Protein AF-A0A1R1JTF0-F1 (afdb_monomer_lite)

pLDDT: mean 76.72, std 9.99, range [35.81, 89.06]

Organism: Alcaligenes xylosoxydans xylosoxydans (NCBI:txid85698)

Secondary structure (DSSP, 8-state):
-------GGGT--HHHHHHHHHHHHHHHHHHHHHHTHHHHHHHHHHHHHHHHHHHHTTT-HHHHHHHHHHHHHHH--HHHHSPPP-SS--S--HHHHHHHHHHHHHHHHHHHHHHHHHHHS-HHHHHHHHHHHHHHHHHHHHHSPP----

Radius of gyration: 41.2 Å; chains: 1; bounding box: 64×62×113 Å

Foldseek 3Di:
DDDDDDDVCVPDDPVRVVVVVVVVVVVVVVVVCVVCVVVVVVVVVVVVVVQVVCVVVVNPPPVVVVVVVVVVVVVDDPCNQQPDADPVRPDGHPNVVVVVVVVVVCVVVVVVVVVVVVVVDDPVVVVVVVVVVVVVVVVCVVPVPDDPDD

Sequence (150 aa):
MTDLTINIDDYLGEEEKRQIARDEFRAACAGRSAADFERILSNAAYDLVRKEVDDAFEGDMVATVRANALRVIRELSSFTVFNRPNAWDTESSKGWKYLQEAIEAAKPVMAERVLAIIAEMDGDDLRGRLDGLIGDVIVSKLTAPAGVEA

Structure (mmCIF, N/CA/C/O backbone):
data_AF-A0A1R1JTF0-F1
#
_entry.id   AF-A0A1R1JTF0-F1
#
loop_
_atom_site.group_PDB
_atom_site.id
_atom_site.type_symbol
_atom_site.label_atom_id
_atom_site.label_alt_id
_atom_site.label_comp_id
_atom_site.label_asym_id
_atom_site.label_entity_id
_atom_site.label_seq_id
_atom_site.pdbx_PDB_ins_code
_atom_site.Cartn_x
_atom_site.Cartn_y
_atom_site.Cartn_z
_atom_site.occupancy
_atom_site.B_iso_or_equiv
_atom_site.auth_seq_id
_atom_site.auth_comp_id
_atom_site.auth_asym_id
_atom_site.auth_atom_id
_atom_site.pdbx_PDB_model_num
ATOM 1 N N . MET A 1 1 ? -1.399 -31.670 63.963 1.00 42.88 1 MET A N 1
ATOM 2 C CA . MET A 1 1 ? -1.951 -30.417 63.415 1.00 42.88 1 MET A CA 1
ATOM 3 C C . MET A 1 1 ? -3.450 -30.560 63.481 1.00 42.88 1 MET A C 1
ATOM 5 O O . MET A 1 1 ? -3.965 -31.530 62.945 1.00 42.88 1 MET A O 1
ATOM 9 N N . THR A 1 2 ? -4.107 -29.722 64.270 1.00 55.03 2 THR A N 1
ATOM 10 C CA . THR A 1 2 ? -5.560 -29.767 64.440 1.00 55.03 2 THR A CA 1
ATOM 11 C C . THR A 1 2 ? -6.158 -28.977 63.285 1.00 55.03 2 THR A C 1
ATOM 13 O O . THR A 1 2 ? -5.995 -27.759 63.249 1.00 55.03 2 THR A O 1
ATOM 16 N N . ASP A 1 3 ? -6.770 -29.659 62.319 1.00 56.44 3 ASP A N 1
ATOM 17 C CA . ASP A 1 3 ? -7.477 -28.991 61.226 1.00 56.44 3 ASP A CA 1
ATOM 18 C C . ASP A 1 3 ? -8.722 -28.303 61.789 1.00 56.44 3 ASP A C 1
ATOM 20 O O . ASP A 1 3 ? -9.646 -28.945 62.295 1.00 56.44 3 ASP A O 1
ATOM 24 N N . LEU A 1 4 ? -8.723 -26.972 61.739 1.00 72.50 4 LEU A N 1
ATOM 25 C CA . LEU A 1 4 ? -9.855 -26.149 62.136 1.00 72.50 4 LEU A CA 1
ATOM 26 C C . LEU A 1 4 ? -10.779 -26.007 60.922 1.00 72.50 4 LEU A C 1
ATOM 28 O O . LEU A 1 4 ? -10.505 -25.235 60.006 1.00 72.50 4 LEU A O 1
ATOM 32 N N . THR A 1 5 ? -11.861 -26.783 60.901 1.00 65.56 5 THR A N 1
ATOM 33 C CA . THR A 1 5 ? -12.867 -26.710 59.833 1.00 65.56 5 THR A CA 1
ATOM 34 C C . THR A 1 5 ? -13.931 -25.698 60.245 1.00 65.56 5 THR A C 1
ATOM 36 O O . THR A 1 5 ? -14.723 -25.970 61.143 1.00 65.56 5 THR A O 1
ATOM 39 N N . ILE A 1 6 ? -13.916 -24.514 59.633 1.00 76.06 6 ILE A N 1
ATOM 40 C CA . ILE A 1 6 ? -14.912 -23.461 59.871 1.00 76.06 6 ILE A CA 1
ATOM 41 C C . ILE A 1 6 ? -16.000 -23.589 58.806 1.00 76.06 6 ILE A C 1
ATOM 43 O O . ILE A 1 6 ? -15.702 -23.518 57.613 1.00 76.06 6 ILE A O 1
ATOM 47 N N . ASN A 1 7 ? -17.252 -23.761 59.230 1.00 78.56 7 ASN A N 1
ATOM 48 C CA . ASN A 1 7 ? -18.392 -23.696 58.327 1.00 78.56 7 ASN A CA 1
ATOM 49 C C . ASN A 1 7 ? -18.821 -22.235 58.142 1.00 78.56 7 ASN A C 1
ATOM 51 O O . ASN A 1 7 ? -19.187 -21.557 59.097 1.00 78.56 7 ASN A O 1
ATOM 55 N N . ILE A 1 8 ? -18.759 -21.742 56.908 1.00 74.75 8 ILE A N 1
ATOM 56 C CA . ILE A 1 8 ? -19.033 -20.338 56.566 1.00 74.75 8 ILE A CA 1
ATOM 57 C C . ILE A 1 8 ? -20.525 -20.003 56.733 1.00 74.75 8 ILE A C 1
ATOM 59 O O . ILE A 1 8 ? -20.876 -18.855 57.009 1.00 74.75 8 ILE A O 1
ATOM 63 N N . ASP A 1 9 ? -21.396 -21.007 56.627 1.00 79.62 9 ASP A N 1
ATOM 64 C CA . ASP A 1 9 ? -22.847 -20.852 56.764 1.00 79.62 9 ASP A CA 1
ATOM 65 C C . ASP A 1 9 ? -23.275 -20.455 58.186 1.00 79.62 9 ASP A C 1
ATOM 67 O O . ASP A 1 9 ? -24.349 -19.883 58.360 1.00 79.62 9 ASP A O 1
ATOM 71 N N . ASP A 1 10 ? -22.418 -20.691 59.184 1.00 80.06 10 ASP A N 1
ATOM 72 C CA . ASP A 1 10 ? -22.671 -20.322 60.581 1.00 80.06 10 ASP A CA 1
ATOM 73 C C . ASP A 1 10 ? -22.432 -18.824 60.849 1.00 80.06 10 ASP A C 1
ATOM 75 O O . ASP A 1 10 ? -22.827 -18.304 61.893 1.00 80.06 10 ASP A O 1
ATOM 79 N N . TYR A 1 11 ? -21.785 -18.122 59.912 1.00 75.44 11 TYR A N 1
ATOM 80 C CA . TYR A 1 11 ? -21.343 -16.733 60.081 1.00 75.44 11 TYR A CA 1
ATOM 81 C C . TYR A 1 11 ? -21.910 -15.772 59.040 1.00 75.44 11 TYR A C 1
ATOM 83 O O . TYR A 1 11 ? -21.900 -14.568 59.280 1.00 75.44 11 TYR A O 1
ATOM 91 N N . LEU A 1 12 ? -22.374 -16.278 57.895 1.00 79.75 12 LEU A N 1
ATOM 92 C CA . LEU A 1 12 ? -22.892 -15.454 56.808 1.00 79.75 12 LEU A CA 1
ATOM 93 C C . LEU A 1 12 ? -24.250 -15.958 56.337 1.00 79.75 12 LEU A C 1
ATOM 95 O O . LEU A 1 12 ? -24.404 -17.112 55.927 1.00 79.75 12 LEU A O 1
ATOM 99 N N . GLY A 1 13 ? -25.221 -15.049 56.310 1.00 86.94 13 GLY A N 1
ATOM 100 C CA . GLY A 1 13 ? -26.499 -15.297 55.654 1.00 86.94 13 GLY A CA 1
ATOM 101 C C . GLY A 1 13 ? -26.359 -15.346 54.128 1.00 86.94 13 GLY A C 1
ATOM 102 O O . GLY A 1 13 ? -25.420 -14.803 53.545 1.00 86.94 13 GLY A O 1
ATOM 103 N N . GLU A 1 14 ? -27.334 -15.949 53.445 1.00 83.56 14 GLU A N 1
ATOM 104 C CA . GLU A 1 14 ? -27.351 -16.027 51.972 1.00 83.56 14 GLU A CA 1
ATOM 105 C C . GLU A 1 14 ? -27.292 -14.654 51.286 1.00 83.56 14 GLU A C 1
ATOM 107 O O . GLU A 1 14 ? -26.693 -14.507 50.219 1.00 83.56 14 GLU A O 1
ATOM 112 N N . GLU A 1 15 ? -27.881 -13.628 51.902 1.00 84.81 15 GLU A N 1
ATOM 113 C CA . GLU A 1 15 ? -27.840 -12.267 51.364 1.00 84.81 15 GLU A CA 1
ATOM 114 C C . GLU A 1 15 ? -26.439 -11.651 51.472 1.00 84.81 15 GLU A C 1
ATOM 116 O O . GLU A 1 15 ? -25.969 -11.022 50.526 1.00 84.81 15 GLU A O 1
ATOM 121 N N . GLU A 1 16 ? -25.732 -11.891 52.578 1.00 83.88 16 GLU A N 1
ATOM 122 C CA . GLU A 1 16 ? -24.368 -11.394 52.782 1.00 83.88 16 GLU A CA 1
ATOM 123 C C . GLU A 1 16 ? -23.385 -12.094 51.844 1.00 83.88 16 GLU A C 1
ATOM 125 O O . GLU A 1 16 ? -22.563 -11.432 51.214 1.00 83.88 16 GLU A O 1
ATOM 130 N N . LYS A 1 17 ? -23.526 -13.411 51.644 1.00 84.44 17 LYS A N 1
ATOM 131 C CA . LYS A 1 17 ? -22.743 -14.149 50.638 1.00 84.44 17 LYS A CA 1
ATOM 132 C C . LYS A 1 17 ? -22.967 -13.596 49.234 1.00 84.44 17 LYS A C 1
ATOM 134 O O . LYS A 1 17 ? -22.017 -13.408 48.475 1.00 84.44 17 LYS A O 1
ATOM 139 N N . ARG A 1 18 ? -24.224 -13.305 48.881 1.00 84.94 18 ARG A N 1
ATOM 140 C CA . ARG A 1 18 ? -24.576 -12.730 47.577 1.00 84.94 18 ARG A CA 1
ATOM 141 C C . ARG A 1 18 ? -24.009 -11.323 47.409 1.00 84.94 18 ARG A C 1
ATOM 143 O O . ARG A 1 18 ? -23.566 -10.979 46.313 1.00 84.94 18 ARG A O 1
ATOM 150 N N . GLN A 1 19 ? -24.012 -10.529 48.473 1.00 87.62 19 GLN A N 1
ATOM 151 C CA . GLN A 1 19 ? -23.441 -9.189 48.474 1.00 87.62 19 GLN A CA 1
ATOM 152 C C . GLN A 1 19 ? -21.918 -9.236 48.298 1.00 87.62 19 GLN A C 1
ATOM 154 O O . GLN A 1 19 ? -21.404 -8.595 47.385 1.00 87.62 19 GLN A O 1
ATOM 159 N N . ILE A 1 20 ? -21.219 -10.082 49.060 1.00 87.31 20 ILE A N 1
ATOM 160 C CA . ILE A 1 20 ? -19.768 -10.297 48.935 1.00 87.31 20 ILE A CA 1
ATOM 161 C C . ILE A 1 20 ? -19.407 -10.744 47.513 1.00 87.31 20 ILE A C 1
ATOM 163 O O . ILE A 1 20 ? -18.502 -10.185 46.898 1.00 87.31 20 ILE A O 1
ATOM 167 N N . ALA A 1 21 ? -20.158 -11.692 46.943 1.00 83.12 21 ALA A N 1
ATOM 168 C CA . ALA A 1 21 ? -19.929 -12.153 45.575 1.00 83.12 21 ALA A CA 1
ATOM 169 C C . ALA A 1 21 ? -20.117 -11.035 44.532 1.00 83.12 21 ALA A C 1
ATOM 171 O O . ALA A 1 21 ? -19.358 -10.952 43.565 1.00 83.12 21 ALA A O 1
ATOM 172 N N . ARG A 1 22 ? -21.113 -10.156 44.712 1.00 84.75 22 ARG A N 1
ATOM 173 C CA . ARG A 1 22 ? -21.326 -8.994 43.830 1.00 84.75 22 ARG A CA 1
ATOM 174 C C . ARG A 1 22 ? -20.211 -7.966 43.949 1.00 84.75 22 ARG A C 1
ATOM 176 O O . ARG A 1 22 ? -19.802 -7.411 42.928 1.00 84.75 22 ARG A O 1
ATOM 183 N N . ASP A 1 23 ? -19.758 -7.696 45.163 1.00 89.06 23 ASP A N 1
ATOM 184 C CA . ASP A 1 23 ? -18.740 -6.682 45.419 1.00 89.06 23 ASP A CA 1
ATOM 185 C C . ASP A 1 23 ? -17.372 -7.136 44.902 1.00 89.06 23 ASP A C 1
ATOM 187 O O . ASP A 1 23 ? -16.707 -6.367 44.207 1.00 89.06 23 ASP A O 1
ATOM 191 N N . GLU A 1 24 ? -17.017 -8.409 45.089 1.00 84.56 24 GLU A N 1
ATOM 192 C CA . GLU A 1 24 ? -15.816 -8.995 44.481 1.00 84.56 24 GLU A CA 1
ATOM 193 C C . GLU A 1 24 ? -15.887 -9.017 42.954 1.00 84.56 24 GLU A C 1
ATOM 195 O O . GLU A 1 24 ? -14.931 -8.657 42.265 1.00 84.56 24 GLU A O 1
ATOM 200 N N . PHE A 1 25 ? -17.048 -9.355 42.385 1.00 80.81 25 PHE A N 1
ATOM 201 C CA . PHE A 1 25 ? -17.224 -9.304 40.936 1.00 80.81 25 PHE A CA 1
ATOM 202 C C . PHE A 1 25 ? -17.058 -7.879 40.389 1.00 80.81 25 PHE A C 1
ATOM 204 O O . PHE A 1 25 ? -16.376 -7.675 39.382 1.00 80.81 25 PHE A O 1
ATOM 211 N N . ARG A 1 26 ? -17.622 -6.868 41.064 1.00 85.69 26 ARG A N 1
ATOM 212 C CA . ARG A 1 26 ? -17.405 -5.458 40.703 1.00 85.69 26 ARG A CA 1
ATOM 213 C C . ARG A 1 26 ? -15.943 -5.059 40.819 1.00 85.69 26 ARG A C 1
ATOM 215 O O . ARG A 1 26 ? -15.455 -4.390 39.913 1.00 85.69 26 ARG A O 1
ATOM 222 N N . ALA A 1 27 ? -15.254 -5.456 41.885 1.00 84.38 27 ALA A N 1
ATOM 223 C CA . ALA A 1 27 ? -13.841 -5.153 42.081 1.00 84.38 27 ALA A CA 1
ATOM 224 C C . ALA A 1 27 ? -12.979 -5.774 40.971 1.00 84.38 27 ALA A C 1
ATOM 226 O O . ALA A 1 27 ? -12.148 -5.087 40.373 1.00 84.38 27 ALA A O 1
ATOM 227 N N . ALA A 1 28 ? -13.244 -7.031 40.608 1.00 76.88 28 ALA A N 1
ATOM 228 C CA . ALA A 1 28 ? -12.570 -7.715 39.509 1.00 76.88 28 ALA A CA 1
ATOM 229 C C . ALA A 1 28 ? -12.832 -7.038 38.152 1.00 76.88 28 ALA A C 1
ATOM 231 O O . ALA A 1 28 ? -11.901 -6.806 37.376 1.00 76.88 28 ALA A O 1
ATOM 232 N N . CYS A 1 29 ? -14.086 -6.670 37.864 1.00 75.25 29 CYS A N 1
ATOM 233 C CA . CYS A 1 29 ? -14.441 -5.927 36.655 1.00 75.25 29 CYS A CA 1
ATOM 234 C C . CYS A 1 29 ? -13.798 -4.536 36.618 1.00 75.25 29 CYS A C 1
ATOM 236 O O . CYS A 1 29 ? -13.310 -4.133 35.566 1.00 75.25 29 CYS A O 1
ATOM 238 N N . ALA A 1 30 ? -13.757 -3.818 37.742 1.00 76.88 30 ALA A N 1
ATOM 239 C CA . ALA A 1 30 ? -13.124 -2.507 37.845 1.00 76.88 30 ALA A CA 1
ATOM 240 C C . ALA A 1 30 ? -11.607 -2.597 37.629 1.00 76.88 30 ALA A C 1
ATOM 242 O O . ALA A 1 30 ? -11.060 -1.823 36.848 1.00 76.88 30 ALA A O 1
ATOM 243 N N . GLY A 1 31 ? -10.939 -3.583 38.235 1.00 76.38 31 GLY A N 1
ATOM 244 C CA . GLY A 1 31 ? -9.509 -3.823 38.029 1.00 76.38 31 GLY A CA 1
ATOM 245 C C . GLY A 1 31 ? -9.177 -4.143 36.570 1.00 76.38 31 GLY A C 1
ATOM 246 O O . GLY A 1 31 ? -8.229 -3.597 36.008 1.00 76.38 31 GLY A O 1
ATOM 247 N N . ARG A 1 32 ? -10.005 -4.966 35.915 1.00 73.31 32 ARG A N 1
ATOM 248 C CA . ARG A 1 32 ? -9.828 -5.317 34.500 1.00 73.31 32 ARG A CA 1
ATOM 249 C C . ARG A 1 32 ? -10.152 -4.153 33.566 1.00 73.31 32 ARG A C 1
ATOM 251 O O . ARG A 1 32 ? -9.412 -3.913 32.622 1.00 73.31 32 ARG A O 1
ATOM 258 N N . SER A 1 33 ? -11.206 -3.394 33.860 1.00 70.69 33 SER A N 1
ATOM 259 C CA . SER A 1 33 ? -11.565 -2.187 33.114 1.00 70.69 33 SER A CA 1
ATOM 260 C C . SER A 1 33 ? -10.524 -1.086 33.263 1.00 70.69 33 SER A C 1
ATOM 262 O O . SER A 1 33 ? -10.366 -0.322 32.324 1.00 70.69 33 SER A O 1
ATOM 264 N N . ALA A 1 34 ? -9.837 -0.984 34.405 1.00 73.31 34 ALA A N 1
ATOM 265 C CA . ALA A 1 34 ? -8.738 -0.044 34.602 1.00 73.31 34 ALA A CA 1
ATOM 266 C C . ALA A 1 34 ? -7.499 -0.458 33.794 1.00 73.31 34 ALA A C 1
ATOM 268 O O . ALA A 1 34 ? -6.885 0.384 33.146 1.00 73.31 34 ALA A O 1
ATOM 269 N N . ALA A 1 35 ? -7.174 -1.755 33.769 1.00 78.00 35 ALA A N 1
ATOM 270 C CA . ALA A 1 35 ? -6.081 -2.288 32.954 1.00 78.00 35 ALA A CA 1
ATOM 271 C C . ALA A 1 35 ? -6.341 -2.148 31.440 1.00 78.00 35 ALA A C 1
ATOM 273 O O . ALA A 1 35 ? -5.421 -1.873 30.678 1.00 78.00 35 ALA A O 1
ATOM 274 N N . ASP A 1 36 ? -7.596 -2.303 31.010 1.00 79.44 36 ASP A N 1
ATOM 275 C CA . ASP A 1 36 ? -8.029 -2.148 29.615 1.00 79.44 36 ASP A CA 1
ATOM 276 C C . ASP A 1 36 ? -8.517 -0.727 29.277 1.00 79.44 36 ASP A C 1
ATOM 278 O O . ASP A 1 36 ? -8.952 -0.483 28.150 1.00 79.44 36 ASP A O 1
ATOM 282 N N . PHE A 1 37 ? -8.469 0.218 30.222 1.00 77.12 37 PHE A N 1
ATOM 283 C CA . PHE A 1 37 ? -9.100 1.534 30.079 1.00 77.12 37 PHE A CA 1
ATOM 284 C C . PHE A 1 37 ? -8.565 2.287 28.865 1.00 77.12 37 PHE A C 1
ATOM 286 O O . PHE A 1 37 ? -9.335 2.777 28.042 1.00 77.12 37 PHE A O 1
ATOM 293 N N . GLU A 1 38 ? -7.242 2.314 28.718 1.00 76.06 38 GLU A N 1
ATOM 294 C CA . GLU A 1 38 ? -6.565 2.976 27.607 1.00 76.06 38 GLU A CA 1
ATOM 295 C C . GLU A 1 38 ? -6.948 2.354 26.258 1.00 76.06 38 GLU A C 1
ATOM 297 O O . GLU A 1 38 ? -7.189 3.071 25.289 1.00 76.06 38 GLU A O 1
ATOM 302 N N . ARG A 1 39 ? -7.105 1.026 26.201 1.00 79.69 39 ARG A N 1
ATOM 303 C CA . ARG A 1 39 ? -7.541 0.303 24.997 1.00 79.69 39 ARG A CA 1
ATOM 304 C C . ARG A 1 39 ? -8.993 0.615 24.640 1.00 79.69 39 ARG A C 1
ATOM 306 O O . ARG A 1 39 ? -9.297 0.856 23.475 1.00 79.69 39 ARG A O 1
ATOM 313 N N . ILE A 1 40 ? -9.885 0.625 25.630 1.00 79.88 40 ILE A N 1
ATOM 314 C CA . ILE A 1 40 ? -11.302 0.969 25.442 1.00 79.88 40 ILE A CA 1
ATOM 315 C C . ILE A 1 40 ? -11.423 2.410 24.943 1.00 79.88 40 ILE A C 1
ATOM 317 O O . ILE A 1 40 ? -12.132 2.666 23.972 1.00 79.88 40 ILE A O 1
ATOM 321 N N . LEU A 1 41 ? -10.693 3.336 25.567 1.00 77.50 41 LEU A N 1
ATOM 322 C CA . LEU A 1 41 ? -10.723 4.750 25.217 1.00 77.50 41 LEU A CA 1
ATOM 323 C C . LEU A 1 41 ? -10.107 5.006 23.835 1.00 77.50 41 LEU A C 1
ATOM 325 O O . LEU A 1 41 ? -10.669 5.767 23.055 1.00 77.50 41 LEU A O 1
ATOM 329 N N . SER A 1 42 ? -9.015 4.314 23.498 1.00 78.94 42 SER A N 1
ATOM 330 C CA . SER A 1 42 ? -8.383 4.388 22.174 1.00 78.94 42 SER A CA 1
ATOM 331 C C . SER A 1 42 ? -9.306 3.882 21.072 1.00 78.94 42 SER A C 1
ATOM 333 O O . SER A 1 42 ? -9.430 4.528 20.038 1.00 78.94 42 SER A O 1
ATOM 335 N N . ASN A 1 43 ? -9.996 2.761 21.295 1.00 86.50 43 ASN A N 1
ATOM 336 C CA . ASN A 1 43 ? -10.947 2.224 20.324 1.00 86.50 43 ASN A CA 1
ATOM 337 C C . ASN A 1 43 ? -12.162 3.144 20.156 1.00 86.50 43 ASN A C 1
ATOM 339 O O . ASN A 1 43 ? -12.570 3.417 19.033 1.00 86.50 43 ASN A O 1
ATOM 343 N N . ALA A 1 44 ? -12.701 3.677 21.255 1.00 81.00 44 ALA A N 1
ATOM 344 C CA . ALA A 1 44 ? -13.814 4.620 21.199 1.00 81.00 44 ALA A CA 1
ATOM 345 C C . ALA A 1 44 ? -13.425 5.926 20.484 1.00 81.00 44 ALA A C 1
ATOM 347 O O . ALA A 1 44 ? -14.193 6.444 19.676 1.00 81.00 44 ALA A O 1
ATOM 348 N N . ALA A 1 45 ? -12.219 6.440 20.745 1.00 80.25 45 ALA A N 1
ATOM 349 C CA . ALA A 1 45 ? -11.680 7.600 20.045 1.00 80.25 45 ALA A CA 1
ATOM 350 C C . ALA A 1 45 ? -11.467 7.305 18.553 1.00 80.25 45 ALA A C 1
ATOM 352 O O . ALA A 1 45 ? -11.816 8.132 17.716 1.00 80.25 45 ALA A O 1
ATOM 353 N N . TYR A 1 46 ? -10.945 6.123 18.215 1.00 84.88 46 TYR A N 1
ATOM 354 C CA . TYR A 1 46 ? -10.776 5.687 16.831 1.00 84.88 46 TYR A CA 1
ATOM 355 C C . TYR A 1 46 ? -12.111 5.637 16.084 1.00 84.88 46 TYR A C 1
ATOM 357 O O . TYR A 1 46 ? -12.208 6.181 14.988 1.00 84.88 46 TYR A O 1
ATOM 365 N N . ASP A 1 47 ? -13.147 5.049 16.684 1.00 86.81 47 ASP A N 1
ATOM 366 C CA . ASP A 1 47 ? -14.477 4.965 16.075 1.00 86.81 47 ASP A CA 1
ATOM 367 C C . ASP A 1 47 ? -15.115 6.348 15.888 1.00 86.81 47 ASP A C 1
ATOM 369 O O . ASP A 1 47 ? -15.708 6.613 14.841 1.00 86.81 47 ASP A O 1
ATOM 373 N N . LEU A 1 48 ? -14.955 7.251 16.862 1.00 86.88 48 LEU A N 1
ATOM 374 C CA . LEU A 1 48 ? -15.432 8.631 16.752 1.00 86.88 48 LEU A CA 1
ATOM 375 C C . LEU A 1 48 ? -14.733 9.365 15.601 1.00 86.88 48 LEU A C 1
ATOM 377 O O . LEU A 1 48 ? -15.396 9.917 14.729 1.00 86.88 48 LEU A O 1
ATOM 381 N N . VAL A 1 49 ? -13.398 9.338 15.573 1.00 84.81 49 VAL A N 1
ATOM 382 C CA . VAL A 1 49 ? -12.605 9.999 14.527 1.00 84.81 49 VAL A CA 1
ATOM 383 C C . VAL A 1 49 ? -12.925 9.412 13.159 1.00 84.81 49 VAL A C 1
ATOM 385 O O . VAL A 1 49 ? -13.099 10.157 12.200 1.00 84.81 49 VAL A O 1
ATOM 388 N N . ARG A 1 50 ? -13.037 8.086 13.060 1.00 83.19 50 ARG A N 1
ATOM 389 C CA . ARG A 1 50 ? -13.404 7.409 11.818 1.00 83.19 50 ARG A CA 1
ATOM 390 C C . ARG A 1 50 ? -14.753 7.895 11.302 1.00 83.19 50 ARG A C 1
ATOM 392 O O . ARG A 1 50 ? -14.863 8.171 10.116 1.00 83.19 50 ARG A O 1
ATOM 399 N N . LYS A 1 51 ? -15.746 8.023 12.182 1.00 86.06 51 LYS A N 1
ATOM 400 C CA . LYS A 1 51 ? -17.074 8.504 11.808 1.00 86.06 51 LYS A CA 1
ATOM 401 C C . LYS A 1 51 ? -17.041 9.945 11.299 1.00 86.06 51 LYS A C 1
ATOM 403 O O . LYS A 1 51 ? -17.592 10.207 10.242 1.00 86.06 51 LYS A O 1
ATOM 408 N N . GLU A 1 52 ? -16.355 10.846 11.999 1.00 85.69 52 GLU A N 1
ATOM 409 C CA . GLU A 1 52 ? -16.210 12.245 11.562 1.00 85.69 52 GLU A CA 1
ATOM 410 C C . GLU A 1 52 ? -15.493 12.351 10.207 1.00 85.69 52 GLU A C 1
ATOM 412 O O . GLU A 1 52 ? -15.852 13.165 9.356 1.00 85.69 52 GLU A O 1
ATOM 417 N N . VAL A 1 53 ? -14.487 11.501 9.980 1.00 82.62 53 VAL A N 1
ATOM 418 C CA . VAL A 1 53 ? -13.809 11.404 8.683 1.00 82.62 53 VAL A CA 1
ATOM 419 C C . VAL A 1 53 ? -14.761 10.869 7.615 1.00 82.62 53 VAL A C 1
ATOM 421 O O . VAL A 1 53 ? -14.841 11.461 6.548 1.00 82.62 53 VAL A O 1
ATOM 424 N N . ASP A 1 54 ? -15.499 9.792 7.872 1.00 85.44 54 ASP A N 1
ATOM 425 C CA . ASP A 1 54 ? -16.463 9.261 6.904 1.00 85.44 54 ASP A CA 1
ATOM 426 C C . ASP A 1 54 ? -17.553 10.300 6.578 1.00 85.44 54 ASP A C 1
ATOM 428 O O . ASP A 1 54 ? -17.837 10.523 5.402 1.00 85.44 54 ASP A O 1
ATOM 432 N N . ASP A 1 55 ? -18.083 11.020 7.571 1.00 86.12 55 ASP A N 1
ATOM 433 C CA . ASP A 1 55 ? -19.082 12.082 7.385 1.00 86.12 55 ASP A CA 1
ATOM 434 C C . ASP A 1 55 ? -18.550 13.234 6.504 1.00 86.12 55 ASP A C 1
ATOM 436 O O . ASP A 1 55 ? -19.278 13.765 5.661 1.00 86.12 55 ASP A O 1
ATOM 440 N N . ALA A 1 56 ? -17.265 13.587 6.625 1.00 84.38 56 ALA A N 1
ATOM 441 C CA . ALA A 1 56 ? -16.620 14.591 5.773 1.00 84.38 56 ALA A CA 1
ATOM 442 C C . ALA A 1 56 ? -16.427 14.136 4.309 1.00 84.38 56 ALA A C 1
ATOM 444 O O . ALA A 1 56 ? -16.264 14.979 3.425 1.00 84.38 56 ALA A O 1
ATOM 445 N N . PHE A 1 57 ? -16.451 12.827 4.046 1.00 79.06 57 PHE A N 1
ATOM 446 C CA . PHE A 1 57 ? -16.235 12.215 2.729 1.00 79.06 57 PHE A CA 1
ATOM 447 C C . PHE A 1 57 ? -17.478 11.449 2.233 1.00 79.06 57 PHE A C 1
ATOM 449 O O . PHE A 1 57 ? -17.367 10.358 1.675 1.00 79.06 57 PHE A O 1
ATOM 456 N N . GLU A 1 58 ? -18.668 12.031 2.428 1.00 81.50 58 GLU A N 1
ATOM 457 C CA . GLU A 1 58 ? -19.962 11.514 1.933 1.00 81.50 58 GLU A CA 1
ATOM 458 C C . GLU A 1 58 ? -20.345 10.114 2.459 1.00 81.50 58 GLU A C 1
ATOM 460 O O . GLU A 1 58 ? -21.160 9.407 1.864 1.00 81.50 58 GLU A O 1
ATOM 465 N N . GLY A 1 59 ? -19.797 9.717 3.606 1.00 72.81 59 GLY A N 1
ATOM 466 C CA . GLY A 1 59 ? -20.153 8.495 4.323 1.00 72.81 59 GLY A CA 1
ATOM 467 C C . GLY A 1 59 ? -19.330 7.255 3.966 1.00 72.81 59 GLY A C 1
ATOM 468 O O . GLY A 1 59 ? -19.616 6.191 4.514 1.00 72.81 59 GLY A O 1
ATOM 469 N N . ASP A 1 60 ? -18.323 7.352 3.086 1.00 82.75 60 ASP A N 1
ATOM 470 C CA . ASP A 1 60 ? -17.406 6.233 2.816 1.00 82.75 60 ASP A CA 1
ATOM 471 C C . ASP A 1 60 ? -16.023 6.701 2.319 1.00 82.75 60 ASP A C 1
ATOM 473 O O . ASP A 1 60 ? -15.689 6.681 1.122 1.00 82.75 60 ASP A O 1
ATOM 477 N N . MET A 1 61 ? -15.166 7.102 3.263 1.00 82.94 61 MET A N 1
ATOM 478 C CA . MET A 1 61 ? -13.791 7.489 2.947 1.00 82.94 61 MET A CA 1
ATOM 479 C C . MET A 1 61 ? -12.986 6.298 2.409 1.00 82.94 61 MET A C 1
ATOM 481 O O . MET A 1 61 ? -12.142 6.447 1.520 1.00 82.94 61 MET A O 1
ATOM 485 N N . VAL A 1 62 ? -13.261 5.085 2.897 1.00 83.12 62 VAL A N 1
ATOM 486 C CA . VAL A 1 62 ? -12.556 3.870 2.464 1.00 83.12 62 VAL A CA 1
ATOM 487 C C . VAL A 1 62 ? -12.818 3.586 0.983 1.00 83.12 62 VAL A C 1
ATOM 489 O O . VAL A 1 62 ? -11.870 3.327 0.230 1.00 83.12 62 VAL A O 1
ATOM 492 N N . ALA A 1 63 ? -14.069 3.676 0.527 1.00 84.50 63 ALA A N 1
ATOM 493 C CA . ALA A 1 63 ? -14.407 3.535 -0.886 1.00 84.50 63 ALA A CA 1
ATOM 494 C C . ALA A 1 63 ? -13.803 4.657 -1.731 1.00 84.50 63 ALA A C 1
ATOM 496 O O . ALA A 1 63 ? -13.277 4.379 -2.812 1.00 84.50 63 ALA A O 1
ATOM 497 N N . THR A 1 64 ? -13.797 5.892 -1.227 1.00 84.12 64 THR A N 1
ATOM 498 C CA . THR A 1 64 ? -13.206 7.048 -1.916 1.00 84.12 64 THR A CA 1
ATOM 499 C C . THR A 1 64 ? -11.705 6.870 -2.147 1.00 84.12 64 THR A C 1
ATOM 501 O O . THR A 1 64 ? -11.212 7.049 -3.267 1.00 84.12 64 THR A O 1
ATOM 504 N N . VAL A 1 65 ? -10.960 6.449 -1.121 1.00 85.94 65 VAL A N 1
ATOM 505 C CA . VAL A 1 65 ? -9.524 6.148 -1.238 1.00 85.94 65 VAL A CA 1
ATOM 506 C C . VAL A 1 65 ? -9.296 4.999 -2.212 1.00 85.94 65 VAL A C 1
ATOM 508 O O . VAL A 1 65 ? -8.432 5.090 -3.085 1.00 85.94 65 VAL A O 1
ATOM 511 N N . ARG A 1 66 ? -10.094 3.931 -2.118 1.00 86.44 66 ARG A N 1
ATOM 512 C CA . ARG A 1 66 ? -9.983 2.776 -3.014 1.00 86.44 66 ARG A CA 1
ATOM 513 C C . ARG A 1 66 ? -10.229 3.160 -4.473 1.00 86.44 66 ARG A C 1
ATOM 515 O O . ARG A 1 66 ? -9.466 2.747 -5.346 1.00 86.44 66 ARG A O 1
ATOM 522 N N . ALA A 1 67 ? -11.270 3.943 -4.742 1.00 86.56 67 ALA A N 1
ATOM 523 C CA . ALA A 1 67 ? -11.610 4.407 -6.081 1.00 86.56 67 ALA A CA 1
ATOM 524 C C . ALA A 1 67 ? -10.501 5.296 -6.657 1.00 86.56 67 ALA A C 1
ATOM 526 O O . ALA A 1 67 ? -10.075 5.079 -7.791 1.00 86.56 67 ALA A O 1
ATOM 527 N N . ASN A 1 68 ? -9.971 6.229 -5.863 1.00 83.00 68 ASN A N 1
ATOM 528 C CA . ASN A 1 68 ? -8.863 7.087 -6.279 1.00 83.00 68 ASN A CA 1
ATOM 529 C C . ASN A 1 68 ? -7.570 6.306 -6.524 1.00 83.00 68 ASN A C 1
ATOM 531 O O . ASN A 1 68 ? -6.913 6.533 -7.536 1.00 83.00 68 ASN A O 1
ATOM 535 N N . ALA A 1 69 ? -7.228 5.350 -5.659 1.00 77.69 69 ALA A N 1
ATOM 536 C CA . ALA A 1 69 ? -6.068 4.489 -5.862 1.00 77.69 69 ALA A CA 1
ATOM 537 C C . ALA A 1 69 ? -6.195 3.679 -7.162 1.00 77.69 69 ALA A C 1
ATOM 539 O O . ALA A 1 69 ? -5.268 3.650 -7.968 1.00 77.69 69 ALA A O 1
ATOM 540 N N . LEU A 1 70 ? -7.362 3.074 -7.412 1.00 84.31 70 LEU A N 1
ATOM 541 C CA . LEU A 1 70 ? -7.630 2.347 -8.656 1.00 84.31 70 LEU A CA 1
ATOM 542 C C . LEU A 1 70 ? -7.593 3.256 -9.884 1.00 84.31 70 LEU A C 1
ATOM 544 O O . LEU A 1 70 ? -7.092 2.837 -10.925 1.00 84.31 70 LEU A O 1
ATOM 548 N N . ARG A 1 71 ? -8.112 4.482 -9.776 1.00 84.19 71 ARG A N 1
ATOM 549 C CA . ARG A 1 71 ? -8.051 5.481 -10.843 1.00 84.19 71 ARG A CA 1
ATOM 550 C C . ARG A 1 71 ? -6.604 5.818 -11.180 1.00 84.19 71 ARG A C 1
ATOM 552 O O . ARG A 1 71 ? -6.222 5.656 -12.330 1.00 84.19 71 ARG A O 1
ATOM 559 N N . VAL A 1 72 ? -5.795 6.173 -10.179 1.00 79.88 72 VAL A N 1
ATOM 560 C CA . VAL A 1 72 ? -4.363 6.448 -10.363 1.00 79.88 72 VAL A CA 1
ATOM 561 C C . VAL A 1 72 ? -3.679 5.254 -11.018 1.00 79.88 72 VAL A C 1
ATOM 563 O O . VAL A 1 72 ? -3.026 5.436 -12.0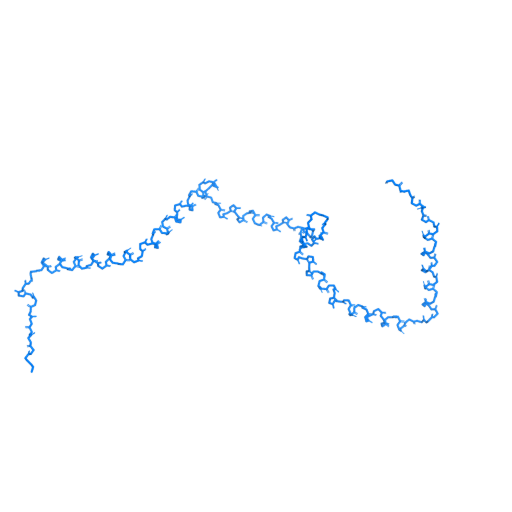33 1.00 79.88 72 VAL A O 1
ATOM 566 N N . ILE A 1 73 ? -3.889 4.031 -10.518 1.00 79.31 73 ILE A N 1
ATOM 567 C CA . ILE A 1 73 ? -3.300 2.811 -11.095 1.00 79.31 73 ILE A CA 1
ATOM 568 C C . ILE A 1 73 ? -3.702 2.612 -12.563 1.00 79.31 73 ILE A C 1
ATOM 570 O O . ILE A 1 73 ? -2.868 2.212 -13.3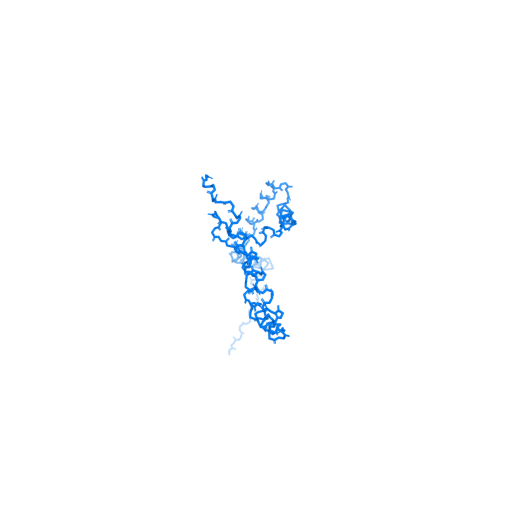68 1.00 79.31 73 ILE A O 1
ATOM 574 N N . ARG A 1 74 ? -4.961 2.873 -12.926 1.00 79.19 74 ARG A N 1
ATOM 575 C CA . ARG A 1 74 ? -5.440 2.750 -14.314 1.00 79.19 74 ARG A CA 1
ATOM 576 C C . ARG A 1 74 ? -4.918 3.862 -15.220 1.00 79.19 74 ARG A C 1
ATOM 578 O O . ARG A 1 74 ? -4.744 3.634 -16.410 1.00 79.19 74 ARG A O 1
ATOM 585 N N . GLU A 1 75 ? -4.693 5.046 -14.663 1.00 76.75 75 GLU A N 1
ATOM 586 C CA . GLU A 1 75 ? -4.133 6.208 -15.356 1.00 76.75 75 GLU A CA 1
ATOM 587 C C . GLU A 1 75 ? -2.595 6.182 -15.403 1.00 76.75 75 GLU A C 1
ATOM 589 O O . GLU A 1 75 ? -1.995 6.983 -16.123 1.00 76.75 75 GLU A O 1
ATOM 594 N N . LEU A 1 76 ? -1.939 5.259 -14.683 1.00 72.75 76 LEU A N 1
ATOM 595 C CA . LEU A 1 76 ? -0.503 5.028 -14.815 1.00 72.75 76 LEU A CA 1
ATOM 596 C C . LEU A 1 76 ? -0.204 4.596 -16.248 1.00 72.75 76 LEU A C 1
ATOM 598 O O . LEU A 1 76 ? -0.516 3.488 -16.681 1.00 72.75 76 LEU A O 1
ATOM 602 N N . SER A 1 77 ? 0.451 5.487 -16.979 1.00 66.56 77 SER A N 1
ATOM 603 C CA . SER A 1 77 ? 0.975 5.197 -18.305 1.00 66.56 77 SER A CA 1
ATOM 604 C C . SER A 1 77 ? 2.431 4.744 -18.212 1.00 66.56 77 SER A C 1
ATOM 606 O O . SER A 1 77 ? 3.121 4.991 -17.217 1.00 66.56 77 SER A O 1
ATOM 608 N N . SER A 1 78 ? 2.944 4.138 -19.285 1.00 60.88 78 SER A N 1
ATOM 609 C CA . SER A 1 78 ? 4.373 3.825 -19.420 1.00 60.88 78 SER A CA 1
ATOM 610 C C . SER A 1 78 ? 5.254 5.058 -19.174 1.00 60.88 78 SER A C 1
ATOM 612 O O . SER A 1 78 ? 6.321 4.940 -18.580 1.00 60.88 78 SER A O 1
ATOM 614 N N . PHE A 1 79 ? 4.776 6.248 -19.555 1.00 64.12 79 PHE A N 1
ATOM 615 C CA . PHE A 1 79 ? 5.457 7.516 -19.303 1.00 64.12 79 PHE A CA 1
ATOM 616 C C . PHE A 1 79 ? 5.566 7.831 -17.805 1.00 64.12 79 PHE A C 1
ATOM 618 O O . PHE A 1 79 ? 6.614 8.269 -17.349 1.00 64.12 79 PHE A O 1
ATOM 625 N N . THR A 1 80 ? 4.527 7.547 -17.017 1.00 66.31 80 THR A N 1
ATOM 626 C CA . THR A 1 80 ? 4.501 7.809 -15.569 1.00 66.31 80 THR A CA 1
ATOM 627 C C . THR A 1 80 ? 5.370 6.821 -14.780 1.00 66.31 80 THR A C 1
ATOM 629 O O . THR A 1 80 ? 5.968 7.184 -13.770 1.00 66.31 80 THR A O 1
ATOM 632 N N . VAL A 1 81 ? 5.459 5.567 -15.237 1.00 66.31 81 VAL A N 1
ATOM 633 C CA . VAL A 1 81 ? 6.157 4.478 -14.524 1.00 66.31 81 VAL A CA 1
ATOM 634 C C . VAL A 1 81 ? 7.644 4.389 -14.880 1.00 66.31 81 VAL A C 1
ATOM 636 O O . VAL A 1 8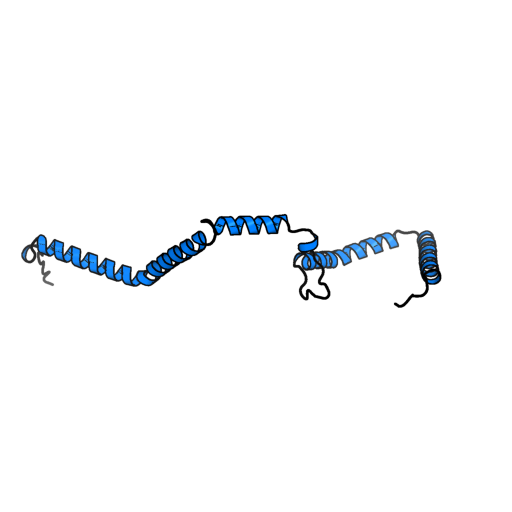1 ? 8.459 4.044 -14.022 1.00 66.31 81 VAL A O 1
ATOM 639 N N . PHE A 1 82 ? 8.001 4.713 -16.124 1.00 71.44 82 PHE A N 1
ATOM 640 C CA . PHE A 1 82 ? 9.367 4.631 -16.652 1.00 71.44 82 PHE A CA 1
ATOM 641 C C . PHE A 1 82 ? 9.964 6.009 -16.954 1.00 71.44 82 PHE A C 1
ATOM 643 O O . PHE A 1 82 ? 10.849 6.123 -17.802 1.00 71.44 82 PHE A O 1
ATOM 650 N N . ASN A 1 83 ? 9.491 7.066 -16.286 1.00 68.38 83 ASN A N 1
ATOM 651 C CA . ASN A 1 83 ? 9.966 8.413 -16.570 1.00 68.38 83 ASN A CA 1
ATOM 652 C C . ASN A 1 83 ? 11.469 8.551 -16.290 1.00 68.38 83 ASN A C 1
ATOM 654 O O . ASN A 1 83 ? 11.951 8.164 -15.213 1.00 68.38 83 ASN A O 1
ATOM 658 N N . ARG A 1 84 ? 12.185 9.133 -17.255 1.00 68.75 84 ARG A N 1
ATOM 659 C CA . ARG A 1 84 ? 13.593 9.507 -17.121 1.00 68.75 84 ARG A CA 1
ATOM 660 C C . ARG A 1 84 ? 13.675 10.783 -16.268 1.00 68.75 84 ARG A C 1
ATOM 662 O O . ARG A 1 84 ? 12.838 11.665 -16.449 1.00 68.75 84 ARG A O 1
ATOM 669 N N . PRO A 1 85 ? 14.671 10.919 -15.375 1.00 70.62 85 PRO A N 1
ATOM 670 C CA . PRO A 1 85 ? 14.875 12.167 -14.645 1.00 70.62 85 PRO A CA 1
ATOM 671 C C . PRO A 1 85 ? 15.073 13.328 -15.633 1.00 70.62 85 PRO A C 1
ATOM 673 O O . PRO A 1 85 ? 15.849 13.216 -16.589 1.00 70.62 85 PRO A O 1
ATOM 676 N N . ASN A 1 86 ? 14.318 14.405 -15.425 1.00 68.25 86 ASN A N 1
ATOM 677 C CA . ASN A 1 86 ? 14.356 15.634 -16.220 1.00 68.25 86 ASN A CA 1
ATOM 678 C C . ASN A 1 86 ? 15.053 16.752 -15.410 1.00 68.25 86 ASN A C 1
ATOM 680 O O . ASN A 1 86 ? 15.481 16.527 -14.283 1.00 68.25 86 ASN A O 1
ATOM 684 N N . ALA A 1 87 ? 15.190 17.958 -15.972 1.00 60.34 87 ALA A N 1
ATOM 685 C CA . ALA A 1 87 ? 15.886 19.075 -15.314 1.00 60.34 87 ALA A CA 1
ATOM 686 C C . ALA A 1 87 ? 15.232 19.571 -14.001 1.00 60.34 87 ALA A C 1
ATOM 688 O O . ALA A 1 87 ? 15.846 20.358 -13.285 1.00 60.34 87 ALA A O 1
ATOM 689 N N . TRP A 1 88 ? 14.012 19.121 -13.692 1.00 61.66 88 TRP A N 1
ATOM 690 C CA . TRP A 1 88 ? 13.204 19.545 -12.544 1.00 61.66 88 TRP A CA 1
ATOM 691 C C . TRP A 1 88 ? 12.878 18.399 -11.566 1.00 61.66 88 TRP A C 1
ATOM 693 O O . TRP A 1 88 ? 12.560 18.669 -10.413 1.00 61.66 88 TRP A O 1
ATOM 703 N N . ASP A 1 89 ? 13.012 17.138 -11.993 1.00 59.38 89 ASP A N 1
ATOM 704 C CA . ASP A 1 89 ? 12.813 15.929 -11.188 1.00 59.38 89 ASP A CA 1
ATOM 705 C C . ASP A 1 89 ? 14.158 15.265 -10.876 1.00 59.38 89 ASP A C 1
ATOM 707 O O . ASP A 1 89 ? 14.735 14.536 -11.691 1.00 59.38 89 ASP A O 1
ATOM 711 N N . THR A 1 90 ? 14.652 15.500 -9.661 1.00 59.16 90 THR A N 1
ATOM 712 C CA . THR A 1 90 ? 15.963 15.023 -9.195 1.00 59.16 90 THR A CA 1
ATOM 713 C C . THR A 1 90 ? 16.016 13.504 -8.991 1.00 59.16 90 THR A C 1
ATOM 715 O O . THR A 1 90 ? 17.104 12.928 -8.959 1.00 59.16 90 THR A O 1
ATOM 718 N N . GLU A 1 91 ? 14.866 12.832 -8.855 1.00 66.31 91 GLU A N 1
ATOM 719 C CA . GLU A 1 91 ? 14.796 11.400 -8.561 1.00 66.31 91 GLU A CA 1
ATOM 720 C C . GLU A 1 91 ? 14.161 10.598 -9.706 1.00 66.31 91 GLU A C 1
ATOM 722 O O . GLU A 1 91 ? 13.054 10.869 -10.164 1.00 66.31 91 GLU A O 1
ATOM 727 N N . SER A 1 92 ? 14.881 9.579 -10.186 1.00 68.50 92 SER A N 1
ATOM 728 C CA . SER A 1 92 ? 14.399 8.695 -11.250 1.00 68.50 92 SER A CA 1
ATOM 729 C C . SER A 1 92 ? 13.279 7.774 -10.768 1.00 68.50 92 SER A C 1
ATOM 731 O O . SER A 1 92 ? 13.339 7.218 -9.667 1.00 68.50 92 SER A O 1
ATOM 733 N N . SER A 1 93 ? 12.289 7.547 -11.638 1.00 76.12 93 SER A N 1
ATOM 734 C CA . SER A 1 93 ? 11.224 6.575 -11.383 1.00 76.12 93 SER A CA 1
ATOM 735 C C . SER A 1 93 ? 11.803 5.175 -11.125 1.00 76.12 93 SER A C 1
ATOM 737 O O . SER A 1 93 ? 12.811 4.772 -11.714 1.00 76.12 93 SER A O 1
ATOM 739 N N . LYS A 1 94 ? 11.162 4.398 -10.241 1.00 78.75 94 LYS A N 1
ATOM 740 C CA . LYS A 1 94 ? 11.608 3.026 -9.929 1.00 78.75 94 LYS A CA 1
ATOM 741 C C . LYS A 1 94 ? 11.621 2.132 -11.172 1.00 78.75 94 LYS A C 1
ATOM 743 O O . LYS A 1 94 ? 12.543 1.341 -11.334 1.00 78.75 94 LYS A O 1
ATOM 748 N N . GLY A 1 95 ? 10.640 2.296 -12.064 1.00 76.62 95 GLY A N 1
ATOM 749 C CA . GLY A 1 95 ? 10.593 1.570 -13.332 1.00 76.62 95 GLY A CA 1
ATOM 750 C C . GLY A 1 95 ? 11.781 1.905 -14.232 1.00 76.62 95 GLY A C 1
ATOM 751 O O . GLY A 1 95 ? 12.381 0.996 -14.799 1.00 76.62 95 GLY A O 1
ATOM 752 N N . TRP A 1 96 ? 12.178 3.181 -14.317 1.00 78.88 96 TRP A N 1
ATOM 753 C CA . TRP A 1 96 ? 13.377 3.584 -15.058 1.00 78.88 96 TRP A CA 1
ATOM 754 C C . TRP A 1 96 ? 14.651 2.955 -14.486 1.00 78.88 96 TRP A C 1
ATOM 756 O O . TRP A 1 96 ? 15.463 2.445 -15.252 1.00 78.88 96 TRP A O 1
ATOM 766 N N . LYS A 1 97 ? 14.812 2.933 -13.155 1.00 83.88 97 LYS A N 1
ATOM 767 C CA . LYS A 1 97 ? 15.971 2.294 -12.502 1.00 83.88 97 LYS A CA 1
ATOM 768 C C . LYS A 1 97 ? 16.069 0.807 -12.861 1.00 83.88 97 LYS A C 1
ATOM 770 O O . LYS A 1 97 ? 17.092 0.387 -13.389 1.00 83.88 97 LYS A O 1
ATOM 775 N N . TYR A 1 98 ? 14.987 0.045 -12.684 1.00 85.25 98 TYR A N 1
ATOM 776 C CA . TYR A 1 98 ? 14.977 -1.384 -13.020 1.00 85.25 98 TYR A CA 1
ATOM 777 C C . TYR A 1 98 ? 15.189 -1.655 -14.510 1.00 85.25 98 TYR A C 1
ATOM 779 O O . TYR A 1 98 ? 15.855 -2.621 -14.875 1.00 85.25 98 TYR A O 1
ATOM 787 N N . LEU A 1 99 ? 14.662 -0.792 -15.382 1.00 82.38 99 LEU A N 1
ATOM 788 C CA . LEU A 1 99 ? 14.903 -0.899 -16.817 1.00 82.38 99 LEU A CA 1
ATOM 789 C C . LEU A 1 99 ? 16.387 -0.700 -17.153 1.00 82.38 99 LEU A C 1
ATOM 791 O O . LEU A 1 99 ? 16.94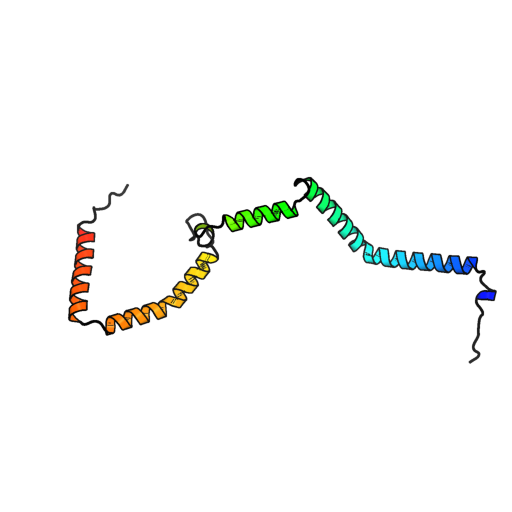1 -1.471 -17.931 1.00 82.38 99 LEU A O 1
ATOM 795 N N . GLN A 1 100 ? 17.038 0.304 -16.561 1.00 83.94 100 GLN A N 1
ATOM 796 C CA . GLN A 1 100 ? 18.470 0.534 -16.763 1.00 83.94 100 GLN A CA 1
ATOM 797 C C . GLN A 1 100 ? 19.310 -0.621 -16.212 1.00 83.94 100 GLN A C 1
ATOM 799 O O . GLN A 1 100 ? 20.202 -1.095 -16.905 1.00 83.94 100 GLN A O 1
ATOM 804 N N . GLU A 1 101 ? 18.989 -1.137 -15.025 1.00 88.00 101 GLU A N 1
ATOM 805 C CA . GLU A 1 101 ? 19.664 -2.308 -14.450 1.00 88.00 101 GLU A CA 1
ATOM 806 C C . GLU A 1 101 ? 19.565 -3.537 -15.368 1.00 88.00 101 GLU A C 1
ATOM 808 O O . GLU A 1 101 ? 20.566 -4.211 -15.614 1.00 88.00 101 GLU A O 1
ATOM 813 N N . ALA A 1 102 ? 18.385 -3.796 -15.938 1.00 84.25 102 ALA A N 1
ATOM 814 C CA . ALA A 1 102 ? 18.189 -4.889 -16.887 1.00 84.25 102 ALA A CA 1
ATOM 815 C C . ALA A 1 102 ? 18.988 -4.688 -18.189 1.00 84.25 102 ALA A C 1
ATOM 817 O O . ALA A 1 102 ? 19.549 -5.647 -18.722 1.00 84.25 102 ALA A O 1
ATOM 818 N N . ILE A 1 103 ? 19.073 -3.450 -18.691 1.00 84.81 103 ILE A N 1
ATOM 819 C CA . ILE A 1 103 ? 19.884 -3.114 -19.869 1.00 84.81 103 ILE A CA 1
ATOM 820 C C . ILE A 1 103 ? 21.369 -3.334 -19.574 1.00 84.81 103 ILE A C 1
ATOM 822 O O . ILE A 1 103 ? 22.044 -3.998 -20.357 1.00 84.81 103 ILE A O 1
ATOM 826 N N . GLU A 1 104 ? 21.883 -2.822 -18.453 1.00 88.12 104 GLU A N 1
ATOM 827 C CA . GLU A 1 104 ? 23.283 -3.015 -18.053 1.00 88.12 104 GLU A CA 1
ATOM 828 C C . GLU A 1 104 ? 23.629 -4.500 -17.910 1.00 88.12 104 GLU A C 1
ATOM 830 O O . GLU A 1 104 ? 24.667 -4.938 -18.401 1.00 88.12 104 GLU A O 1
ATOM 835 N N . ALA A 1 105 ? 22.734 -5.298 -17.323 1.00 87.62 105 ALA A N 1
ATOM 836 C CA . ALA A 1 105 ? 22.917 -6.742 -17.208 1.00 87.62 105 ALA A CA 1
ATOM 837 C C . ALA A 1 105 ? 22.930 -7.460 -18.573 1.00 87.62 105 ALA A C 1
ATOM 839 O O . ALA A 1 105 ? 23.615 -8.470 -18.730 1.00 87.62 105 ALA A O 1
ATOM 840 N N . ALA A 1 106 ? 22.202 -6.948 -19.569 1.00 83.31 106 ALA A N 1
ATOM 841 C CA . ALA A 1 106 ? 22.130 -7.531 -20.909 1.00 83.31 106 ALA A CA 1
ATOM 842 C C . ALA A 1 106 ? 23.277 -7.094 -21.842 1.00 83.31 106 ALA A C 1
ATOM 844 O O . ALA A 1 106 ? 23.580 -7.803 -22.807 1.00 83.31 106 ALA A O 1
ATOM 845 N N . LYS A 1 107 ? 23.939 -5.959 -21.568 1.00 84.69 107 LYS A N 1
ATOM 846 C CA . LYS A 1 107 ? 25.035 -5.426 -22.401 1.00 84.69 107 LYS A CA 1
ATOM 847 C C . LYS A 1 107 ? 26.146 -6.435 -22.713 1.00 84.69 107 LYS A C 1
ATOM 849 O O . LYS A 1 107 ? 26.540 -6.484 -23.876 1.00 84.69 107 LYS A O 1
ATOM 854 N N . PRO A 1 108 ? 26.659 -7.239 -21.759 1.00 88.81 108 PRO A N 1
ATOM 855 C CA . PRO A 1 108 ? 27.732 -8.190 -22.045 1.00 88.81 108 PRO A CA 1
ATOM 856 C C . PRO A 1 108 ? 27.310 -9.242 -23.074 1.00 88.81 108 PRO A C 1
ATOM 858 O O . PRO A 1 108 ? 28.042 -9.498 -24.023 1.00 88.81 108 PRO A O 1
ATOM 861 N N . VAL A 1 109 ? 26.093 -9.776 -22.937 1.00 86.56 109 VAL A N 1
ATOM 862 C CA . VAL A 1 109 ? 25.534 -10.787 -23.850 1.00 86.56 109 VAL A CA 1
ATOM 863 C C . VAL A 1 109 ? 25.298 -10.195 -25.239 1.00 86.56 109 VAL A C 1
ATOM 865 O O . VAL A 1 109 ? 25.589 -10.827 -26.254 1.00 86.56 109 VAL A O 1
ATOM 868 N N . MET A 1 110 ? 24.803 -8.956 -25.304 1.00 77.69 110 MET A N 1
ATOM 869 C CA . MET A 1 110 ? 24.658 -8.238 -26.571 1.00 77.69 110 MET A CA 1
ATOM 870 C C . MET A 1 110 ? 26.012 -7.999 -27.244 1.00 77.69 110 MET A C 1
ATOM 872 O O . MET A 1 110 ? 26.145 -8.246 -28.441 1.00 77.69 110 MET A O 1
ATOM 876 N N . ALA A 1 111 ? 27.018 -7.557 -26.488 1.00 81.44 111 ALA A N 1
ATOM 877 C CA . ALA A 1 111 ? 28.364 -7.321 -27.000 1.00 81.44 111 ALA A CA 1
ATOM 878 C C . ALA A 1 111 ? 29.005 -8.613 -27.523 1.00 81.44 111 ALA A C 1
ATOM 880 O O . ALA A 1 111 ? 29.549 -8.626 -28.624 1.00 81.44 111 ALA A O 1
ATOM 881 N N . GLU A 1 112 ? 28.878 -9.712 -26.781 1.00 86.06 112 GLU A N 1
ATOM 882 C CA . GLU A 1 112 ? 29.360 -11.030 -27.194 1.00 86.06 112 GLU A CA 1
ATOM 883 C C . GLU A 1 112 ? 28.691 -11.492 -28.492 1.00 86.06 112 GLU A C 1
ATOM 885 O O . GLU A 1 112 ? 29.368 -11.919 -29.427 1.00 86.06 112 GLU A O 1
ATOM 890 N N . ARG A 1 113 ? 27.367 -11.328 -28.603 1.00 82.75 113 ARG A N 1
ATOM 891 C CA . ARG A 1 113 ? 26.637 -11.692 -29.820 1.00 82.75 113 ARG A CA 1
ATOM 892 C C . ARG A 1 113 ? 27.060 -10.851 -31.023 1.00 82.75 113 ARG A C 1
ATOM 894 O O . ARG A 1 113 ? 27.189 -11.396 -32.115 1.00 82.75 113 ARG A O 1
ATOM 901 N N . VAL A 1 114 ? 27.278 -9.550 -30.836 1.00 79.94 114 VAL A N 1
ATOM 902 C CA . VAL A 1 114 ? 27.764 -8.653 -31.896 1.00 79.94 114 VAL A CA 1
ATOM 903 C C . VAL A 1 114 ? 29.164 -9.062 -32.349 1.00 79.94 114 VAL A C 1
ATOM 905 O O . VAL A 1 114 ? 29.401 -9.169 -33.548 1.00 79.94 114 VAL A O 1
ATOM 908 N N . LEU A 1 115 ? 30.072 -9.351 -31.415 1.00 82.06 115 LEU A N 1
ATOM 909 C CA . LEU A 1 115 ? 31.425 -9.805 -31.738 1.00 82.06 115 LEU A CA 1
ATOM 910 C C . LEU A 1 115 ? 31.427 -11.151 -32.469 1.00 82.06 115 LEU A C 1
ATOM 912 O O . LEU A 1 115 ? 32.180 -11.312 -33.425 1.00 82.06 115 LEU A O 1
ATOM 916 N N . ALA A 1 116 ? 30.560 -12.086 -32.073 1.00 82.56 116 ALA A N 1
ATOM 917 C CA . ALA A 1 116 ? 30.405 -13.365 -32.761 1.00 82.56 116 ALA A CA 1
ATOM 918 C C . ALA A 1 116 ? 29.935 -13.179 -34.212 1.00 82.56 116 ALA A C 1
ATOM 920 O O . ALA A 1 116 ? 30.505 -13.770 -35.122 1.00 82.56 116 ALA A O 1
ATOM 921 N N . ILE A 1 117 ? 28.954 -12.298 -34.441 1.00 80.19 117 ILE A N 1
ATOM 922 C CA . ILE A 1 117 ? 28.485 -11.973 -35.795 1.00 80.19 117 ILE A CA 1
ATOM 923 C C . ILE A 1 117 ? 29.612 -11.340 -36.620 1.00 80.19 117 ILE A C 1
ATOM 925 O O . ILE A 1 117 ? 29.807 -11.727 -37.765 1.00 80.19 117 ILE A O 1
ATOM 929 N N . ILE A 1 118 ? 30.380 -10.405 -36.049 1.00 75.12 118 ILE A N 1
ATOM 930 C CA . ILE A 1 118 ? 31.519 -9.774 -36.739 1.00 75.12 118 ILE A CA 1
ATOM 931 C C . ILE A 1 118 ? 32.594 -10.808 -37.096 1.00 75.12 118 ILE A C 1
ATOM 933 O O . ILE A 1 118 ? 33.163 -10.735 -38.179 1.00 75.12 118 ILE A O 1
ATOM 937 N N . ALA A 1 119 ? 32.867 -11.771 -36.213 1.00 75.81 119 ALA A N 1
ATOM 938 C CA . ALA A 1 119 ? 33.849 -12.824 -36.461 1.00 75.81 119 ALA A CA 1
ATOM 939 C C . ALA A 1 119 ? 33.422 -13.801 -37.571 1.00 75.81 119 ALA A C 1
ATOM 941 O O . ALA A 1 119 ? 34.279 -14.378 -38.236 1.00 75.81 119 ALA A O 1
ATOM 942 N N . GLU A 1 120 ? 32.115 -13.982 -37.775 1.00 78.38 120 GLU A N 1
ATOM 943 C CA . GLU A 1 120 ? 31.546 -14.806 -38.848 1.00 78.38 120 GLU A CA 1
ATOM 944 C C . GLU A 1 120 ? 31.384 -14.045 -40.179 1.00 78.38 120 GLU A C 1
ATOM 946 O O . GLU A 1 120 ? 31.095 -14.663 -41.205 1.00 78.38 120 GLU A O 1
ATOM 951 N N . MET A 1 121 ? 31.563 -12.719 -40.190 1.00 73.81 121 MET A N 1
ATOM 952 C CA . MET A 1 121 ? 31.467 -11.909 -41.405 1.00 73.81 121 MET A CA 1
ATOM 953 C C . MET A 1 121 ? 32.748 -11.981 -42.245 1.00 73.81 121 MET A C 1
ATOM 955 O O . MET A 1 121 ? 33.862 -11.897 -41.730 1.00 73.81 121 MET A O 1
ATOM 959 N N . ASP A 1 122 ? 32.574 -12.081 -43.564 1.00 76.00 122 ASP A N 1
ATOM 960 C CA . ASP A 1 122 ? 33.668 -12.021 -44.533 1.00 76.00 122 ASP A CA 1
ATOM 961 C C . ASP A 1 122 ? 34.345 -10.636 -44.514 1.00 76.00 122 ASP A C 1
ATOM 963 O O . ASP A 1 122 ? 33.681 -9.594 -44.481 1.00 76.00 122 ASP A O 1
ATOM 967 N N . GLY A 1 123 ? 35.680 -10.622 -44.522 1.00 70.38 123 GLY A N 1
ATOM 968 C CA . GLY A 1 123 ? 36.491 -9.415 -44.341 1.00 70.38 123 GLY A CA 1
ATOM 969 C C . GLY A 1 123 ? 36.320 -8.390 -45.465 1.00 70.38 123 GLY A C 1
ATOM 970 O O . GLY A 1 123 ? 36.421 -7.185 -45.214 1.00 70.38 123 GLY A O 1
ATOM 971 N N . ASP A 1 124 ? 36.006 -8.854 -46.675 1.00 71.56 124 ASP A N 1
ATOM 972 C CA . ASP A 1 124 ? 35.746 -7.988 -47.826 1.00 71.56 124 ASP A CA 1
ATOM 973 C C . ASP A 1 124 ? 34.343 -7.350 -47.764 1.00 71.56 124 ASP A C 1
ATOM 975 O O . ASP A 1 124 ? 34.198 -6.160 -48.059 1.00 71.56 124 ASP A O 1
ATOM 979 N N . ASP A 1 125 ? 33.327 -8.077 -47.277 1.00 70.19 125 ASP A N 1
ATOM 980 C CA . ASP A 1 125 ? 31.965 -7.545 -47.078 1.00 70.19 125 ASP A CA 1
ATOM 981 C C . ASP A 1 125 ? 31.917 -6.533 -45.917 1.00 70.19 125 ASP A C 1
ATOM 983 O O . ASP A 1 125 ? 31.251 -5.494 -45.989 1.00 70.19 125 ASP A O 1
ATOM 987 N N . LEU A 1 126 ? 32.697 -6.775 -44.856 1.00 72.12 126 LEU A N 1
ATOM 988 C CA . LEU A 1 126 ? 32.841 -5.844 -43.736 1.00 72.12 126 LEU A CA 1
ATOM 989 C C . LEU A 1 126 ? 33.495 -4.523 -44.174 1.00 72.12 126 LEU A C 1
ATOM 991 O O . LEU A 1 126 ? 33.039 -3.449 -43.775 1.00 72.12 126 LEU A O 1
ATOM 995 N N . ARG A 1 127 ? 34.538 -4.588 -45.013 1.00 73.19 127 ARG A N 1
ATOM 996 C CA . ARG A 1 127 ? 35.239 -3.401 -45.523 1.00 73.19 127 ARG A CA 1
ATOM 997 C C . ARG A 1 127 ? 34.321 -2.538 -46.388 1.00 73.19 127 ARG A C 1
ATOM 999 O O . ARG A 1 127 ? 34.223 -1.340 -46.140 1.00 73.19 127 ARG A O 1
ATOM 1006 N N . GLY A 1 128 ? 33.579 -3.144 -47.318 1.00 77.81 128 GLY A N 1
ATOM 1007 C CA . GLY A 1 128 ? 32.632 -2.412 -48.166 1.00 77.81 128 GLY A CA 1
ATOM 1008 C C . GLY A 1 128 ? 31.536 -1.690 -47.370 1.00 77.81 128 GLY A C 1
ATOM 1009 O O . GLY A 1 128 ? 31.177 -0.554 -47.682 1.00 77.81 128 GLY A O 1
ATOM 1010 N N . ARG A 1 129 ? 31.037 -2.310 -46.293 1.00 72.31 129 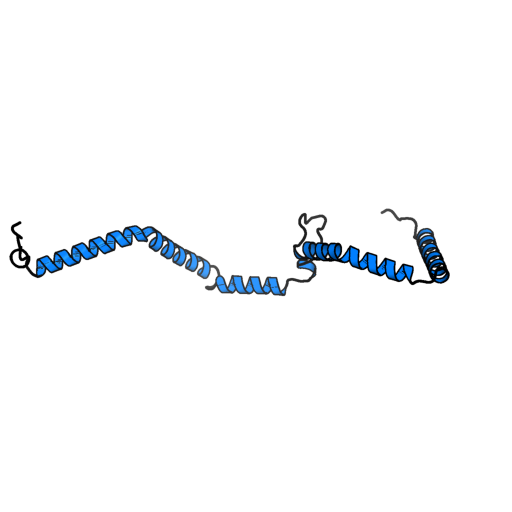ARG A N 1
ATOM 1011 C CA . ARG A 1 129 ? 30.037 -1.697 -45.402 1.00 72.31 129 ARG A CA 1
ATOM 1012 C C . ARG A 1 129 ? 30.606 -0.570 -44.543 1.00 72.31 129 ARG A C 1
ATOM 1014 O O . ARG A 1 129 ? 29.921 0.431 -44.334 1.00 72.31 129 ARG A O 1
ATOM 1021 N N . LEU A 1 130 ? 31.834 -0.722 -44.045 1.00 77.62 130 LEU A N 1
ATOM 1022 C CA . LEU A 1 130 ? 32.518 0.320 -43.275 1.00 77.62 130 LEU A CA 1
ATOM 1023 C C . LEU A 1 130 ? 32.819 1.547 -44.138 1.00 77.62 130 LEU A C 1
ATOM 1025 O O . LEU A 1 130 ? 32.564 2.664 -43.694 1.00 77.62 130 LEU A O 1
ATOM 1029 N N . ASP A 1 131 ? 33.278 1.347 -45.373 1.00 78.94 131 ASP A N 1
ATOM 1030 C CA . ASP A 1 131 ? 33.553 2.441 -46.309 1.00 78.94 131 ASP A CA 1
ATOM 1031 C C . ASP A 1 131 ? 32.274 3.226 -46.648 1.00 78.94 131 ASP A C 1
ATOM 1033 O O . ASP A 1 131 ? 32.289 4.459 -46.660 1.00 78.94 131 ASP A O 1
ATOM 1037 N N . GLY A 1 132 ? 31.143 2.530 -46.828 1.00 77.81 132 GLY A N 1
ATOM 1038 C CA . GLY A 1 132 ? 29.832 3.160 -47.016 1.00 77.81 132 GLY A CA 1
ATOM 1039 C C . GLY A 1 132 ? 29.379 3.983 -45.805 1.00 77.81 132 GLY A C 1
ATOM 1040 O O . GLY A 1 132 ? 29.024 5.149 -45.951 1.00 77.81 132 GLY A O 1
ATOM 1041 N N . LEU A 1 133 ? 29.462 3.419 -44.595 1.00 78.31 133 LEU A N 1
ATOM 1042 C CA . LEU A 1 133 ? 29.077 4.108 -43.355 1.00 78.31 133 LEU A CA 1
ATOM 1043 C C . LEU A 1 133 ? 29.945 5.335 -43.062 1.00 78.31 133 LEU A C 1
ATOM 1045 O O . LEU A 1 133 ? 29.434 6.376 -42.649 1.00 78.31 133 LEU A O 1
ATOM 1049 N N . ILE A 1 134 ? 31.258 5.226 -43.267 1.00 79.06 134 ILE A N 1
ATOM 1050 C CA . ILE A 1 134 ? 32.184 6.350 -43.106 1.00 79.06 134 ILE A CA 1
ATOM 1051 C C . ILE A 1 134 ? 31.858 7.435 -44.138 1.00 79.06 134 ILE A C 1
ATOM 1053 O O . ILE A 1 134 ? 31.789 8.611 -43.779 1.00 79.06 134 ILE A O 1
ATOM 1057 N N . GLY A 1 135 ? 31.597 7.045 -45.389 1.00 79.81 135 GLY A N 1
ATOM 1058 C CA . GLY A 1 135 ? 31.150 7.948 -46.447 1.00 79.81 135 GLY A CA 1
ATOM 1059 C C . GLY A 1 135 ? 29.876 8.701 -46.071 1.00 79.81 135 GLY A C 1
ATOM 1060 O O . GLY A 1 135 ? 29.858 9.929 -46.128 1.00 79.81 135 GLY A O 1
ATOM 1061 N N . ASP A 1 136 ? 28.850 7.997 -45.600 1.00 79.88 136 ASP A N 1
ATOM 1062 C CA . ASP A 1 136 ? 27.566 8.588 -45.212 1.00 79.88 136 ASP A CA 1
ATOM 1063 C C . ASP A 1 136 ? 27.696 9.542 -44.021 1.00 79.88 136 ASP A C 1
ATOM 1065 O O . ASP A 1 136 ? 27.091 10.615 -44.015 1.00 79.88 136 ASP A O 1
ATOM 1069 N N . VAL A 1 137 ? 28.518 9.205 -43.022 1.00 80.00 137 VAL A N 1
ATOM 1070 C CA . VAL A 1 137 ? 28.775 10.085 -41.870 1.00 80.00 137 VAL A CA 1
ATOM 1071 C C . VAL A 1 137 ? 29.545 11.334 -42.294 1.00 80.00 137 VAL A C 1
ATOM 1073 O O . VAL A 1 137 ? 29.216 12.435 -41.847 1.00 80.00 137 VAL A O 1
ATOM 1076 N N . ILE A 1 138 ? 30.546 11.193 -43.165 1.00 78.31 138 ILE A N 1
ATOM 1077 C CA . ILE A 1 138 ? 31.311 12.325 -43.700 1.00 78.31 138 ILE A CA 1
ATOM 1078 C C . ILE A 1 138 ? 30.400 13.225 -44.534 1.00 78.31 138 ILE A C 1
ATOM 1080 O O . ILE A 1 138 ? 30.371 14.431 -44.299 1.00 78.31 138 ILE A O 1
ATOM 1084 N N . VAL A 1 139 ? 29.613 12.661 -45.452 1.00 78.44 139 VAL A N 1
ATOM 1085 C CA . VAL A 1 139 ? 28.651 13.417 -46.263 1.00 78.44 139 VAL A CA 1
ATOM 1086 C C . VAL A 1 139 ? 27.638 14.100 -45.358 1.00 78.44 139 VAL A C 1
ATOM 1088 O O . VAL A 1 139 ? 27.489 15.309 -45.455 1.00 78.44 139 VAL A O 1
ATOM 1091 N N . SER A 1 140 ? 27.038 13.389 -44.402 1.00 76.25 140 SER A N 1
ATOM 1092 C CA . SER A 1 140 ? 26.094 13.963 -43.441 1.00 76.25 140 SER A CA 1
ATOM 1093 C C . SER A 1 140 ? 26.692 15.120 -42.642 1.00 76.25 140 SER A C 1
ATOM 1095 O O . SER A 1 140 ? 25.987 16.092 -42.383 1.00 76.25 140 SER A O 1
ATOM 1097 N N . LYS A 1 141 ? 27.971 15.052 -42.258 1.00 73.06 141 LYS A N 1
ATOM 1098 C CA . LYS A 1 141 ? 28.665 16.138 -41.550 1.00 73.06 141 LYS A CA 1
ATOM 1099 C C . LYS A 1 141 ? 29.028 17.308 -42.461 1.00 73.06 141 LYS A C 1
ATOM 1101 O O . LYS A 1 141 ? 29.012 18.440 -41.992 1.00 73.06 141 LYS A O 1
ATOM 1106 N N . LEU A 1 142 ? 29.333 17.049 -43.731 1.00 73.06 142 LEU A N 1
ATOM 1107 C CA . LEU A 1 142 ? 29.642 18.074 -44.732 1.00 73.06 142 LEU A CA 1
ATOM 1108 C C . LEU A 1 142 ? 28.384 18.762 -45.283 1.00 73.06 142 LEU A C 1
ATOM 1110 O O . LEU A 1 142 ? 28.448 19.927 -45.661 1.00 73.06 142 LEU A O 1
ATOM 1114 N N . THR A 1 143 ? 27.247 18.064 -45.323 1.00 72.75 143 THR A N 1
ATOM 1115 C CA . THR A 1 143 ? 25.951 18.591 -45.776 1.00 72.75 143 THR A CA 1
ATOM 1116 C C . THR A 1 143 ? 25.040 19.015 -44.628 1.00 72.75 143 THR A C 1
ATOM 1118 O O . THR A 1 143 ? 23.955 19.538 -44.882 1.00 72.75 143 THR A O 1
ATOM 1121 N N . ALA A 1 144 ? 25.439 18.795 -43.372 1.00 65.81 144 ALA A N 1
ATOM 1122 C CA . ALA A 1 144 ? 24.739 19.371 -42.232 1.00 65.81 144 ALA A CA 1
ATOM 1123 C C . ALA A 1 144 ? 24.830 20.903 -42.338 1.00 65.81 144 ALA A C 1
ATOM 1125 O O . ALA A 1 144 ? 25.940 21.429 -42.457 1.00 65.81 144 ALA A O 1
ATOM 1126 N N . PRO A 1 145 ? 23.701 21.636 -42.314 1.00 55.94 145 PRO A N 1
ATOM 1127 C CA . PRO A 1 145 ? 23.743 23.089 -42.332 1.00 55.94 145 PRO A CA 1
ATOM 1128 C C . PRO A 1 145 ? 24.561 23.565 -41.129 1.00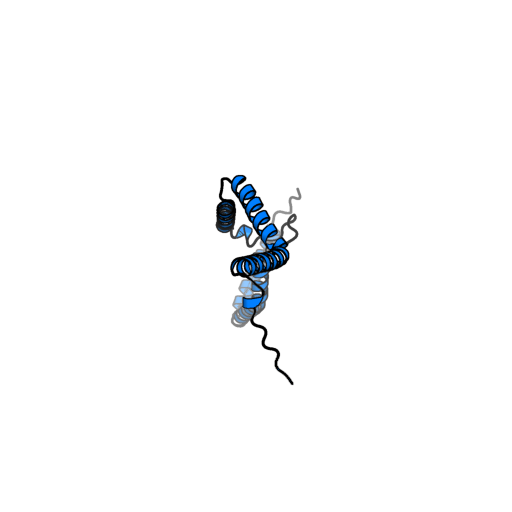 55.94 145 PRO A C 1
ATOM 1130 O O . PRO A 1 145 ? 24.302 23.156 -39.995 1.00 55.94 145 PRO A O 1
ATOM 1133 N N . ALA A 1 146 ? 25.580 24.389 -41.394 1.00 53.72 146 ALA A N 1
ATOM 1134 C CA . ALA A 1 146 ? 26.361 25.048 -40.357 1.00 53.72 146 ALA A CA 1
ATOM 1135 C C . ALA A 1 146 ? 25.393 25.720 -39.376 1.00 53.72 146 ALA A C 1
ATOM 1137 O O . ALA A 1 146 ? 24.453 26.389 -39.809 1.00 53.72 146 ALA A O 1
ATOM 1138 N N . GLY A 1 147 ? 25.590 25.465 -38.081 1.00 48.06 147 GLY A N 1
ATOM 1139 C CA . GLY A 1 147 ? 24.665 25.853 -37.024 1.00 48.06 147 GLY A CA 1
ATOM 1140 C C . GLY A 1 147 ? 24.161 27.284 -37.181 1.00 48.06 147 GLY A C 1
ATOM 1141 O O . GLY A 1 147 ? 24.939 28.235 -37.160 1.00 48.06 147 GLY A O 1
ATOM 1142 N N . VAL A 1 148 ? 22.843 27.423 -37.311 1.00 40.00 148 VAL A N 1
ATOM 1143 C CA . VAL A 1 148 ? 22.158 28.638 -36.884 1.00 40.00 148 VAL A CA 1
ATOM 1144 C C . VAL A 1 148 ? 22.114 28.541 -35.364 1.00 40.00 148 VAL A C 1
ATOM 1146 O O . VAL A 1 148 ? 21.271 27.845 -34.805 1.00 40.00 148 VAL A O 1
ATOM 1149 N N . GLU A 1 149 ? 23.090 29.161 -34.705 1.00 43.25 149 GLU A N 1
ATOM 1150 C CA . GLU A 1 149 ? 22.918 29.584 -33.319 1.00 43.25 149 GLU A CA 1
ATOM 1151 C C . GLU A 1 149 ? 21.848 30.684 -33.300 1.00 43.25 149 GLU A C 1
ATOM 1153 O O . GLU A 1 149 ? 22.061 31.770 -33.844 1.00 43.25 149 GLU A O 1
ATOM 1158 N N . ALA A 1 150 ? 20.693 30.376 -32.706 1.00 35.81 150 ALA A N 1
ATOM 1159 C CA . ALA A 1 150 ? 19.753 31.327 -32.116 1.00 35.81 150 ALA A CA 1
ATOM 1160 C C . ALA A 1 150 ? 18.907 30.607 -31.058 1.00 35.81 150 ALA A C 1
ATOM 1162 O O . ALA A 1 150 ? 18.284 29.579 -31.410 1.00 35.81 150 ALA A O 1
#